Protein AF-A0A1S6KZL2-F1 (afdb_monomer_lite)

pLDDT: mean 76.46, std 13.98, range [41.81, 91.94]

Sequence (85 aa):
LSVPITTYCPEKDKALDLTFINAEEAFKSKKTSDLLRALVVYNLCSINFLVENNAKLMKLFRGLLGERLFVYFMKKTFYGHFVAG

Structure (mmCIF, N/CA/C/O backbone):
data_AF-A0A1S6KZL2-F1
#
_entry.id   AF-A0A1S6KZL2-F1
#
loop_
_atom_site.group_PDB
_atom_site.id
_atom_site.type_symbol
_atom_site.label_atom_id
_atom_site.label_alt_id
_atom_site.label_comp_id
_atom_site.label_asym_id
_atom_site.label_entity_id
_atom_site.label_seq_id
_atom_site.pdbx_PDB_ins_code
_atom_site.Cartn_x
_atom_site.Cartn_y
_atom_site.Cartn_z
_atom_site.occupancy
_atom_site.B_iso_or_equiv
_atom_site.auth_seq_id
_atom_site.auth_comp_id
_atom_site.auth_asym_id
_atom_site.auth_atom_id
_atom_site.pdbx_PDB_model_num
ATOM 1 N N . LEU A 1 1 ? 32.731 -7.951 -59.442 1.00 41.81 1 LEU A N 1
ATOM 2 C CA . LEU A 1 1 ? 32.355 -6.544 -59.194 1.00 41.81 1 LEU A CA 1
ATOM 3 C C . LEU A 1 1 ? 31.891 -6.453 -57.746 1.00 41.81 1 LEU A C 1
ATOM 5 O O . LEU A 1 1 ? 30.915 -7.095 -57.387 1.00 41.81 1 LEU A O 1
ATOM 9 N N . SER A 1 2 ? 32.677 -5.796 -56.905 1.00 51.25 2 SER A N 1
ATOM 10 C CA . SER A 1 2 ? 32.475 -5.635 -55.465 1.00 51.25 2 SER A CA 1
ATOM 11 C C . SER A 1 2 ? 31.436 -4.555 -55.167 1.00 51.25 2 SER A C 1
ATOM 13 O O . SER A 1 2 ? 31.636 -3.408 -55.560 1.00 51.25 2 SER A O 1
ATOM 15 N N . VAL A 1 3 ? 30.390 -4.892 -54.411 1.00 54.59 3 VAL A N 1
ATOM 16 C CA . VAL A 1 3 ? 29.584 -3.904 -53.680 1.00 54.59 3 VAL A CA 1
ATOM 17 C C . VAL A 1 3 ? 29.544 -4.341 -52.211 1.00 54.59 3 VAL A C 1
ATOM 19 O O . VAL A 1 3 ? 28.949 -5.376 -51.914 1.00 54.59 3 VAL A O 1
ATOM 22 N N . PRO A 1 4 ? 30.208 -3.619 -51.291 1.00 50.31 4 PRO A N 1
ATOM 23 C CA . PRO A 1 4 ? 30.123 -3.892 -49.865 1.00 50.31 4 PRO A CA 1
ATOM 24 C C . PRO A 1 4 ? 28.840 -3.257 -49.320 1.00 50.31 4 PRO A C 1
ATOM 26 O O . PRO A 1 4 ? 28.667 -2.042 -49.393 1.00 50.31 4 PRO A O 1
ATOM 29 N N . ILE A 1 5 ? 27.931 -4.064 -48.772 1.00 51.62 5 ILE A N 1
ATOM 30 C CA . ILE A 1 5 ? 26.787 -3.540 -48.019 1.00 51.62 5 ILE A CA 1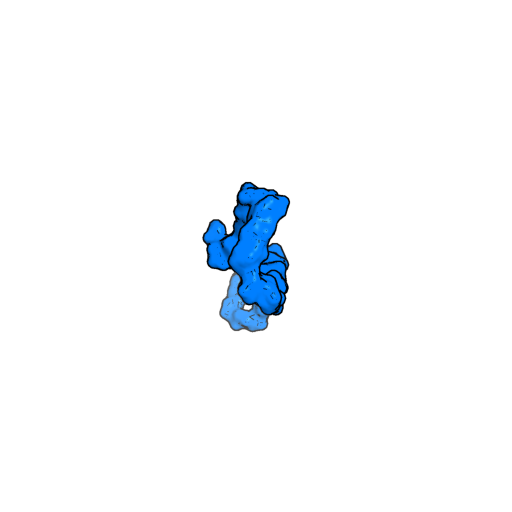
ATOM 31 C C . ILE A 1 5 ? 27.260 -3.300 -46.588 1.00 51.62 5 ILE A C 1
ATOM 33 O O . ILE A 1 5 ? 27.364 -4.217 -45.776 1.00 51.62 5 ILE A O 1
ATOM 37 N N . THR A 1 6 ? 27.585 -2.047 -46.294 1.00 55.31 6 THR A N 1
ATOM 38 C CA . THR A 1 6 ? 27.756 -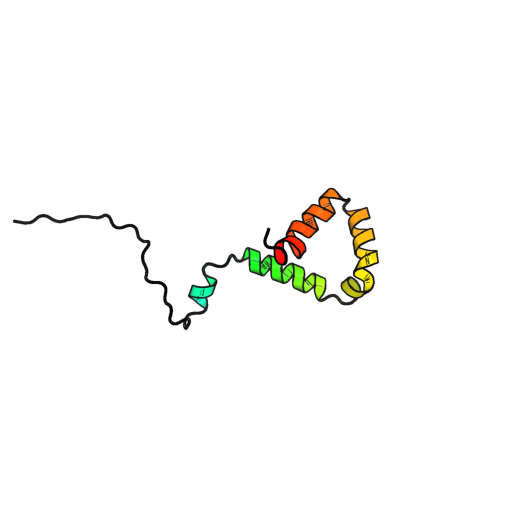1.553 -44.932 1.00 55.31 6 THR A CA 1
ATOM 39 C C . THR A 1 6 ? 26.383 -1.332 -44.291 1.00 55.31 6 THR A C 1
ATOM 41 O O . THR A 1 6 ? 25.554 -0.611 -44.838 1.00 55.31 6 THR A O 1
ATOM 44 N N . THR A 1 7 ? 26.200 -1.915 -43.103 1.00 59.56 7 THR A N 1
ATOM 45 C CA . THR A 1 7 ? 25.501 -1.344 -41.932 1.00 59.56 7 THR A CA 1
ATOM 46 C C . THR A 1 7 ? 24.078 -0.789 -42.105 1.00 59.56 7 THR A C 1
ATOM 48 O O . THR A 1 7 ? 23.914 0.378 -42.441 1.00 59.56 7 THR A O 1
ATOM 51 N N . TYR A 1 8 ? 23.073 -1.574 -41.693 1.00 49.59 8 TYR A N 1
ATOM 52 C CA . TYR A 1 8 ? 22.070 -1.192 -40.678 1.00 49.59 8 TYR A CA 1
ATOM 53 C C . TYR A 1 8 ? 21.192 -2.414 -40.353 1.00 49.59 8 TYR A C 1
ATOM 55 O O . TYR A 1 8 ? 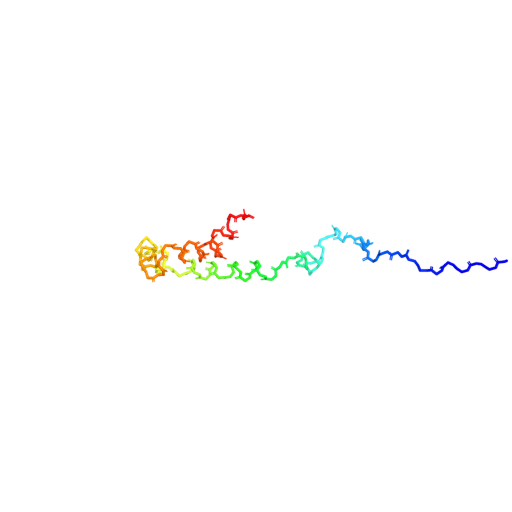20.422 -2.861 -41.196 1.00 49.59 8 TYR A O 1
ATOM 63 N N . CYS A 1 9 ? 21.279 -2.956 -39.137 1.00 48.25 9 CYS A N 1
ATOM 64 C CA . CYS A 1 9 ? 20.202 -3.779 -38.588 1.00 48.25 9 CYS A CA 1
ATOM 65 C C . CYS A 1 9 ? 20.081 -3.434 -37.100 1.00 48.25 9 CYS A C 1
ATOM 67 O O . CYS A 1 9 ? 21.089 -3.519 -36.393 1.00 48.25 9 CYS A O 1
ATOM 69 N N . PRO A 1 10 ? 18.918 -2.958 -36.624 1.00 44.88 10 PRO A N 1
ATOM 70 C CA . PRO A 1 10 ? 18.758 -2.587 -35.227 1.00 44.88 10 PRO A CA 1
ATOM 71 C C . PRO A 1 10 ? 18.998 -3.817 -34.344 1.00 44.88 10 PRO A C 1
ATOM 73 O O . PRO A 1 10 ? 18.460 -4.892 -34.594 1.00 44.88 10 PRO A O 1
ATOM 76 N N . GLU A 1 11 ? 19.820 -3.655 -33.312 1.00 54.25 11 GLU A N 1
ATOM 77 C CA . GLU A 1 11 ? 20.142 -4.664 -32.298 1.00 54.25 11 GLU A CA 1
ATOM 78 C C . GLU A 1 11 ? 18.913 -4.967 -31.416 1.00 54.25 11 GLU A C 1
ATOM 80 O O . GLU A 1 11 ? 18.852 -4.580 -30.251 1.00 54.25 11 GLU A O 1
ATOM 85 N N . LYS A 1 12 ? 17.872 -5.596 -31.975 1.00 47.50 12 LYS A N 1
ATOM 86 C CA . LYS A 1 12 ? 16.615 -5.838 -31.248 1.00 47.50 12 LYS A CA 1
ATOM 87 C C . LYS A 1 12 ? 16.001 -7.224 -31.443 1.00 47.50 12 LYS A C 1
ATOM 89 O O . LYS A 1 12 ? 14.863 -7.411 -31.053 1.00 47.50 12 LYS A O 1
ATOM 94 N N . ASP A 1 13 ? 16.745 -8.202 -31.949 1.00 48.53 13 ASP A N 1
ATOM 95 C CA . ASP A 1 13 ? 16.239 -9.573 -32.111 1.00 48.53 13 ASP A CA 1
ATOM 96 C C . ASP A 1 13 ? 17.261 -10.613 -31.621 1.00 48.53 13 ASP A C 1
ATOM 98 O O . ASP A 1 13 ? 17.650 -11.529 -32.344 1.00 48.53 13 ASP A O 1
ATOM 102 N N . LYS A 1 14 ? 17.732 -10.497 -30.370 1.00 59.81 14 LYS A N 1
ATOM 103 C CA . LYS A 1 14 ? 18.283 -11.684 -29.695 1.00 59.81 14 LYS A CA 1
ATOM 104 C C . LYS A 1 14 ? 17.092 -12.566 -29.329 1.00 59.81 14 LYS A C 1
ATOM 106 O O . LYS A 1 14 ? 16.250 -12.143 -28.539 1.00 59.81 14 LYS A O 1
ATOM 111 N N . ALA A 1 15 ? 16.994 -13.738 -29.956 1.00 65.19 15 ALA A N 1
ATOM 112 C CA . ALA A 1 15 ? 15.969 -14.736 -29.671 1.00 65.19 15 ALA A CA 1
ATOM 113 C C . ALA A 1 15 ? 15.856 -14.937 -28.152 1.00 65.19 15 ALA A C 1
ATOM 115 O O . ALA A 1 15 ? 16.855 -15.246 -27.504 1.00 65.19 15 ALA A O 1
ATOM 116 N N . LEU A 1 16 ? 14.667 -14.700 -27.589 1.00 65.81 16 LEU A N 1
ATOM 117 C CA . LEU A 1 16 ? 14.419 -14.931 -26.168 1.00 65.81 16 LEU A CA 1
ATOM 118 C C . LEU A 1 16 ? 14.725 -16.404 -25.868 1.00 65.81 16 LEU A C 1
ATOM 120 O O . LEU A 1 16 ? 14.170 -17.287 -26.524 1.00 65.81 16 LEU A O 1
ATOM 124 N N . ASP A 1 17 ? 15.598 -16.671 -24.899 1.00 67.69 17 ASP A N 1
ATOM 125 C CA . ASP A 1 17 ? 15.891 -18.032 -24.461 1.00 67.69 17 ASP A CA 1
ATOM 126 C C . ASP A 1 17 ? 14.672 -18.602 -23.711 1.00 67.69 17 ASP A C 1
ATOM 128 O O . ASP A 1 17 ? 14.420 -18.299 -22.545 1.00 67.69 17 ASP A O 1
ATOM 132 N N . LEU A 1 18 ? 13.873 -19.409 -24.414 1.00 71.00 18 LEU A N 1
ATOM 133 C CA . LEU A 1 18 ? 12.659 -20.043 -23.886 1.00 71.00 18 LEU A CA 1
ATOM 134 C C . LEU A 1 18 ? 12.948 -21.323 -23.096 1.00 71.00 18 LEU A C 1
ATOM 136 O O . LEU A 1 18 ? 12.016 -22.015 -22.696 1.00 71.00 18 LEU A O 1
ATOM 140 N N . THR A 1 19 ? 14.218 -21.677 -22.884 1.00 77.50 19 THR A N 1
ATOM 141 C CA . THR A 1 19 ? 14.559 -22.855 -22.081 1.00 77.50 19 THR A CA 1
ATOM 142 C C . THR A 1 19 ? 14.302 -22.629 -20.587 1.00 77.50 19 THR A C 1
ATOM 144 O O . THR A 1 19 ? 14.247 -23.598 -19.834 1.00 77.50 19 THR A O 1
ATOM 147 N N . PHE A 1 20 ? 14.105 -21.372 -20.151 1.00 67.88 20 PHE A N 1
ATOM 148 C CA . PHE A 1 20 ? 13.914 -20.959 -18.748 1.00 67.88 20 PHE A CA 1
ATOM 149 C C . PHE A 1 20 ? 15.042 -21.411 -17.798 1.00 67.88 20 PHE A C 1
ATOM 151 O O . PHE A 1 20 ? 14.891 -21.343 -16.579 1.00 67.88 20 PHE A O 1
ATOM 158 N N . ILE A 1 21 ? 16.186 -21.846 -18.341 1.00 75.50 21 ILE A N 1
ATOM 159 C CA . ILE A 1 21 ? 17.345 -22.317 -17.570 1.00 75.50 21 ILE A CA 1
ATOM 160 C C . ILE A 1 21 ? 18.070 -21.127 -16.922 1.00 75.50 21 ILE A C 1
ATOM 162 O O . ILE A 1 21 ? 18.589 -21.235 -15.811 1.00 75.50 21 ILE A O 1
ATOM 166 N N . ASN A 1 22 ? 18.062 -19.966 -17.583 1.00 74.06 22 ASN A N 1
ATOM 167 C CA . ASN A 1 22 ? 18.681 -18.742 -17.085 1.00 74.06 22 ASN A CA 1
ATOM 168 C C . ASN A 1 22 ? 17.697 -17.870 -16.299 1.00 74.06 22 ASN A C 1
ATOM 170 O O . ASN A 1 22 ? 17.001 -17.015 -16.850 1.00 74.06 22 ASN A O 1
ATOM 174 N N . ALA A 1 23 ? 17.700 -18.030 -14.974 1.00 74.88 23 ALA A N 1
ATOM 175 C CA . ALA A 1 23 ? 16.941 -17.157 -14.080 1.00 74.88 23 ALA A CA 1
ATOM 176 C C . ALA A 1 23 ? 17.386 -15.684 -14.188 1.00 74.88 23 ALA A C 1
ATOM 178 O O . ALA A 1 23 ? 16.556 -14.782 -14.092 1.00 74.88 23 ALA A O 1
ATOM 179 N N . GLU A 1 24 ? 18.674 -15.424 -14.434 1.00 76.31 24 GLU A N 1
ATOM 180 C CA . GLU A 1 24 ? 19.210 -14.065 -14.579 1.00 76.31 24 GLU A CA 1
ATOM 181 C C . GLU A 1 24 ? 18.548 -13.299 -15.735 1.00 76.31 24 GLU A C 1
ATOM 183 O O . GLU A 1 24 ? 18.120 -12.157 -15.553 1.00 76.31 24 GLU A O 1
ATOM 188 N N . GLU A 1 25 ? 18.379 -13.935 -16.898 1.00 72.38 25 GLU A N 1
ATOM 189 C CA . GLU A 1 25 ? 17.719 -13.309 -18.048 1.00 72.38 25 GLU A CA 1
ATOM 190 C C . GLU A 1 25 ? 16.221 -13.078 -17.800 1.00 72.38 25 GLU A C 1
ATOM 192 O O . GLU A 1 25 ? 15.696 -12.026 -18.169 1.00 72.38 25 GLU A O 1
ATOM 197 N N . ALA A 1 26 ? 15.554 -13.991 -17.086 1.00 72.25 26 ALA A N 1
ATOM 198 C CA . ALA A 1 26 ? 14.145 -13.855 -16.714 1.00 72.25 26 ALA A CA 1
ATOM 199 C C . ALA A 1 26 ? 13.880 -12.692 -15.733 1.00 72.25 26 ALA A C 1
ATOM 201 O O . ALA A 1 26 ? 12.811 -12.077 -15.767 1.00 72.25 26 ALA A O 1
ATOM 202 N N . PHE A 1 27 ? 14.844 -12.356 -14.866 1.00 72.38 27 PHE A N 1
ATOM 203 C CA . PHE A 1 27 ? 14.733 -11.227 -13.932 1.00 72.38 27 PHE A CA 1
ATOM 204 C C . PHE A 1 27 ? 15.280 -9.907 -14.486 1.00 72.38 27 PHE A C 1
ATOM 206 O O . PHE A 1 27 ? 14.945 -8.850 -13.948 1.00 72.38 27 PHE A O 1
ATOM 213 N N . LYS A 1 28 ? 16.046 -9.931 -15.584 1.00 72.38 28 LYS A N 1
ATOM 214 C CA . LYS A 1 28 ? 16.644 -8.741 -16.214 1.00 72.38 28 LYS A CA 1
ATOM 215 C C . LYS A 1 28 ? 15.610 -7.701 -16.656 1.00 72.38 28 LYS A C 1
ATOM 217 O O . LYS A 1 28 ? 15.877 -6.503 -16.622 1.00 72.38 28 LYS A O 1
ATOM 222 N N . SER A 1 29 ? 14.415 -8.145 -17.045 1.00 70.38 29 SER A N 1
ATOM 223 C CA . SER A 1 29 ? 13.296 -7.279 -17.437 1.00 70.38 29 SER A CA 1
ATOM 224 C C . SER A 1 29 ? 12.445 -6.789 -16.260 1.00 70.38 29 SER A C 1
ATOM 226 O O . SER A 1 29 ? 11.549 -5.965 -16.461 1.00 70.38 29 SER A O 1
ATOM 228 N N . LYS A 1 30 ? 12.685 -7.269 -15.031 1.00 72.06 30 LYS A N 1
ATOM 229 C CA . LYS A 1 30 ? 11.928 -6.855 -13.846 1.00 72.06 30 LYS A CA 1
ATOM 230 C C . LYS A 1 30 ? 12.638 -5.709 -13.140 1.00 72.06 30 LYS A C 1
ATOM 232 O O . LYS A 1 30 ? 13.840 -5.744 -12.900 1.00 72.06 30 LYS A O 1
ATOM 237 N N . LYS A 1 31 ? 11.890 -4.669 -12.780 1.00 80.19 31 LYS A N 1
ATOM 238 C CA . LYS A 1 31 ? 12.478 -3.500 -12.124 1.00 80.19 31 LYS A CA 1
ATOM 239 C C . LYS A 1 31 ? 12.850 -3.844 -10.683 1.00 80.19 31 LYS A C 1
ATOM 241 O O . LYS A 1 31 ? 12.019 -4.333 -9.918 1.00 80.19 31 LYS A O 1
ATOM 246 N N . THR A 1 32 ? 14.061 -3.480 -10.267 1.00 84.44 32 THR A N 1
ATOM 247 C CA . THR A 1 32 ? 14.515 -3.571 -8.866 1.00 84.44 32 THR A CA 1
ATOM 248 C C . THR A 1 32 ? 13.607 -2.787 -7.917 1.00 84.44 32 THR A C 1
ATOM 250 O O . THR A 1 32 ? 13.462 -3.148 -6.753 1.00 84.44 32 THR A O 1
ATOM 253 N N . SER A 1 33 ? 12.926 -1.754 -8.422 1.00 80.00 33 SER A N 1
ATOM 254 C CA . SER A 1 33 ? 11.922 -0.996 -7.672 1.00 80.00 33 SER A CA 1
ATOM 255 C C . SER A 1 33 ? 10.716 -1.837 -7.249 1.00 80.00 33 SER A C 1
ATOM 257 O O . SER A 1 33 ? 10.158 -1.588 -6.184 1.00 80.00 33 SER A O 1
ATOM 259 N N . ASP A 1 34 ? 10.315 -2.837 -8.040 1.00 81.69 34 ASP A N 1
ATOM 260 C CA . ASP A 1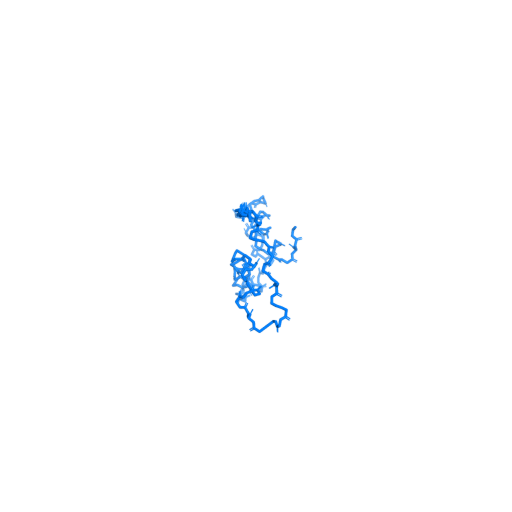 34 ? 9.214 -3.732 -7.670 1.00 81.69 34 ASP A CA 1
ATOM 261 C C . ASP A 1 34 ? 9.624 -4.675 -6.540 1.00 81.69 34 ASP A C 1
ATOM 263 O O . ASP A 1 34 ? 8.825 -4.945 -5.646 1.00 81.69 34 ASP A O 1
ATOM 267 N N . LEU A 1 35 ? 10.884 -5.121 -6.541 1.00 86.62 35 LEU A N 1
ATOM 268 C CA . LEU A 1 35 ? 11.448 -5.918 -5.454 1.00 86.62 35 LEU A CA 1
ATOM 269 C C . LEU A 1 35 ? 11.592 -5.091 -4.172 1.00 86.62 35 LEU A C 1
ATOM 271 O O . LEU A 1 35 ? 11.205 -5.543 -3.099 1.00 86.62 35 LEU A O 1
ATOM 275 N N . LEU A 1 36 ? 12.089 -3.857 -4.280 1.00 87.69 36 LEU A N 1
ATOM 276 C CA . LEU A 1 36 ? 12.201 -2.948 -3.142 1.00 87.69 36 LEU A CA 1
ATOM 277 C C . LEU A 1 36 ? 10.827 -2.655 -2.522 1.00 87.69 36 LEU A C 1
ATOM 279 O O . LEU A 1 36 ? 10.667 -2.734 -1.307 1.00 87.69 36 LEU A O 1
ATOM 283 N N . ARG A 1 37 ? 9.816 -2.365 -3.351 1.00 85.88 37 ARG A N 1
ATOM 284 C CA . ARG A 1 37 ? 8.438 -2.146 -2.891 1.00 85.88 37 ARG A CA 1
ATOM 285 C C . ARG A 1 37 ? 7.880 -3.394 -2.198 1.00 85.88 37 ARG A C 1
ATOM 287 O O . ARG A 1 37 ? 7.224 -3.257 -1.167 1.00 85.88 37 ARG A O 1
ATOM 294 N N . ALA A 1 38 ? 8.171 -4.588 -2.721 1.00 86.75 38 ALA A N 1
ATOM 295 C CA . ALA A 1 38 ? 7.824 -5.865 -2.090 1.00 86.75 38 ALA A CA 1
ATOM 296 C C . ALA A 1 38 ? 8.462 -6.046 -0.722 1.00 86.75 38 ALA A C 1
ATOM 298 O O . ALA A 1 38 ? 7.767 -6.369 0.238 1.00 86.75 38 ALA A O 1
ATOM 299 N N . LEU A 1 39 ? 9.756 -5.760 -0.611 1.00 90.06 39 LEU A N 1
ATOM 300 C CA . LEU A 1 39 ? 10.481 -5.848 0.649 1.00 90.06 39 LEU A CA 1
ATOM 301 C C . LEU A 1 39 ? 9.931 -4.877 1.692 1.00 90.06 39 LEU A C 1
ATOM 303 O O . LEU A 1 39 ? 9.769 -5.261 2.846 1.00 90.06 39 LEU A O 1
ATOM 307 N N . VAL A 1 40 ? 9.600 -3.643 1.310 1.00 88.88 40 VAL A N 1
ATOM 308 C CA . VAL A 1 40 ? 9.018 -2.660 2.238 1.00 88.88 40 VAL A CA 1
ATOM 309 C C . VAL A 1 40 ? 7.669 -3.142 2.774 1.00 88.88 40 VAL A C 1
ATOM 311 O O . VAL A 1 40 ? 7.456 -3.149 3.984 1.00 88.88 40 VAL A O 1
ATOM 314 N N . VAL A 1 41 ? 6.771 -3.582 1.889 1.00 87.69 41 VAL A N 1
ATOM 315 C CA . VAL A 1 41 ? 5.450 -4.102 2.275 1.00 87.69 41 VAL A CA 1
ATOM 316 C C . VAL A 1 41 ? 5.580 -5.343 3.158 1.00 87.69 41 VAL A C 1
ATOM 318 O O . VAL A 1 41 ? 4.932 -5.422 4.198 1.00 87.69 41 VAL A O 1
ATOM 321 N N . TYR A 1 42 ? 6.456 -6.275 2.779 1.00 89.50 42 TYR A N 1
ATOM 322 C CA . TYR A 1 42 ? 6.728 -7.490 3.540 1.00 89.50 42 TYR A CA 1
ATOM 323 C C . TYR A 1 42 ? 7.222 -7.179 4.955 1.00 89.50 42 TYR A C 1
ATOM 325 O O . TYR A 1 42 ? 6.662 -7.692 5.918 1.00 89.50 42 TYR A O 1
ATOM 333 N N . ASN A 1 43 ? 8.211 -6.292 5.103 1.00 88.62 43 ASN A N 1
ATOM 334 C CA . ASN A 1 43 ? 8.731 -5.921 6.420 1.00 88.62 43 ASN A CA 1
ATOM 335 C C . ASN A 1 43 ? 7.661 -5.252 7.291 1.00 88.62 43 ASN A C 1
ATOM 337 O O . ASN A 1 43 ? 7.557 -5.570 8.470 1.00 88.62 43 ASN A O 1
ATOM 341 N N . LEU A 1 44 ? 6.827 -4.376 6.721 1.00 83.75 44 LEU A N 1
ATOM 342 C CA . LEU A 1 44 ? 5.733 -3.742 7.463 1.00 83.75 44 LEU A CA 1
ATOM 343 C C . LEU A 1 44 ? 4.679 -4.760 7.926 1.00 83.75 44 LEU A C 1
ATOM 345 O O . LEU A 1 44 ? 4.210 -4.683 9.058 1.00 83.75 44 LEU A O 1
ATOM 349 N N . CYS A 1 45 ? 4.331 -5.731 7.079 1.00 82.50 45 CYS A N 1
ATOM 350 C CA . CYS A 1 45 ? 3.401 -6.806 7.431 1.00 82.50 45 CYS A CA 1
ATOM 351 C C . CYS A 1 45 ? 4.014 -7.880 8.340 1.00 82.50 45 CYS A C 1
ATOM 353 O O . CYS A 1 45 ? 3.277 -8.591 9.010 1.00 82.50 45 CYS A O 1
ATOM 355 N N . SER A 1 46 ? 5.338 -8.015 8.381 1.00 88.75 46 SER A N 1
ATOM 356 C CA . SER A 1 46 ? 6.011 -9.003 9.229 1.00 88.75 46 SER A CA 1
ATOM 357 C C . SER A 1 46 ? 6.061 -8.589 10.706 1.00 88.75 46 SER A C 1
ATOM 359 O O . SER A 1 46 ? 6.439 -9.396 11.556 1.00 88.75 46 SER A O 1
ATOM 361 N N . ILE A 1 47 ? 5.705 -7.345 11.037 1.00 89.38 47 ILE A N 1
ATOM 362 C CA . ILE A 1 47 ? 5.677 -6.855 12.417 1.00 89.38 47 ILE A CA 1
ATOM 363 C C . ILE A 1 47 ? 4.313 -7.198 13.028 1.00 89.38 47 ILE A C 1
ATOM 365 O O . ILE A 1 47 ? 3.334 -6.483 12.814 1.00 89.38 47 ILE A O 1
ATOM 369 N N . ASN A 1 48 ? 4.253 -8.264 13.834 1.00 83.25 48 ASN A N 1
ATOM 370 C CA . ASN A 1 48 ? 3.007 -8.746 14.453 1.00 83.25 48 ASN A CA 1
ATOM 371 C C . ASN A 1 48 ? 2.254 -7.646 15.215 1.00 83.25 48 ASN A C 1
ATOM 373 O O . ASN A 1 48 ? 1.067 -7.453 14.990 1.00 83.25 48 ASN A O 1
ATOM 377 N N . PHE A 1 49 ? 2.951 -6.829 16.013 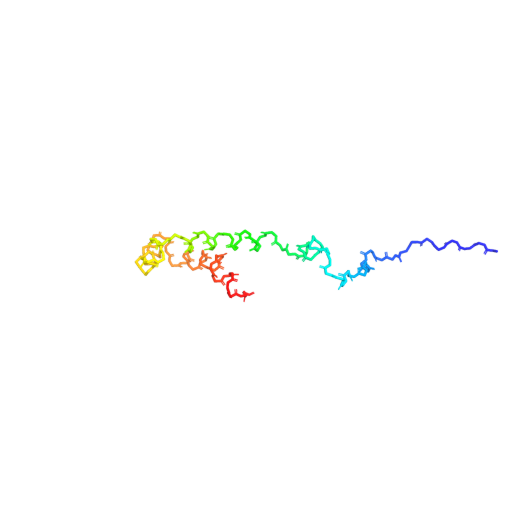1.00 82.06 49 PHE A N 1
ATOM 378 C CA . PHE A 1 49 ? 2.332 -5.710 16.737 1.00 82.06 49 PHE A CA 1
ATOM 379 C C . PHE A 1 49 ? 1.631 -4.699 15.809 1.00 82.06 49 PHE A C 1
ATOM 381 O O . PHE A 1 49 ? 0.568 -4.171 16.144 1.00 82.06 49 PHE A O 1
ATOM 388 N N . LEU A 1 50 ? 2.221 -4.447 14.635 1.00 81.75 50 LEU A N 1
ATOM 389 C CA . LEU A 1 50 ? 1.716 -3.523 13.620 1.00 81.75 50 LEU A CA 1
ATOM 390 C C . LEU A 1 50 ? 0.446 -4.071 12.957 1.00 81.75 50 LEU A C 1
ATOM 392 O O . LEU A 1 50 ? -0.491 -3.319 12.692 1.00 81.75 50 LEU A O 1
ATOM 396 N N . VAL A 1 51 ? 0.423 -5.383 12.707 1.00 82.06 51 VAL A N 1
ATOM 397 C CA . VAL A 1 51 ? -0.691 -6.093 12.068 1.00 82.06 51 VAL A CA 1
ATOM 398 C C . VAL A 1 51 ? -1.844 -6.316 13.043 1.00 82.06 51 VAL A C 1
ATOM 400 O O . VAL A 1 51 ? -2.985 -6.005 12.710 1.00 82.06 51 VAL A O 1
ATOM 403 N N . GLU A 1 52 ? -1.559 -6.770 14.261 1.00 86.56 52 GLU A N 1
ATOM 404 C CA . GLU A 1 52 ? -2.557 -7.018 15.309 1.00 86.56 52 GLU A CA 1
ATOM 405 C C . GLU A 1 52 ? -3.282 -5.734 15.737 1.00 86.56 52 GLU A C 1
ATOM 407 O O . GLU A 1 52 ? -4.471 -5.758 16.045 1.00 86.56 52 GLU A O 1
ATOM 412 N N . ASN A 1 53 ? -2.592 -4.588 15.705 1.00 88.00 53 ASN A N 1
ATOM 413 C CA . ASN A 1 53 ? -3.162 -3.278 16.036 1.00 88.00 53 ASN A CA 1
ATOM 414 C C . ASN A 1 53 ? -3.414 -2.399 14.802 1.00 88.00 53 ASN A C 1
ATOM 416 O O . ASN A 1 53 ? -3.547 -1.174 14.933 1.00 88.00 53 ASN A O 1
ATOM 420 N N . ASN A 1 54 ? -3.503 -2.994 13.606 1.00 83.38 54 ASN A N 1
ATOM 421 C CA . ASN A 1 54 ? -3.550 -2.259 12.342 1.00 83.38 54 ASN A CA 1
ATOM 422 C C . ASN A 1 54 ? -4.638 -1.172 12.314 1.00 83.38 54 ASN A C 1
ATOM 424 O O . ASN A 1 54 ? -4.382 -0.064 11.861 1.00 83.38 54 ASN A O 1
ATOM 428 N N . ALA A 1 55 ? -5.826 -1.421 12.863 1.00 84.12 55 ALA A N 1
ATOM 429 C CA . ALA A 1 55 ? -6.937 -0.479 12.836 1.00 84.12 55 ALA A CA 1
ATOM 430 C C . ALA A 1 55 ? -6.652 0.788 13.660 1.00 84.12 55 ALA A C 1
ATOM 432 O O . ALA A 1 55 ? -6.996 1.896 13.240 1.00 84.12 55 ALA A O 1
ATOM 433 N N . LYS A 1 56 ? -6.002 0.644 14.823 1.00 88.12 56 LYS A N 1
ATOM 434 C CA . LYS A 1 56 ? -5.569 1.784 15.647 1.00 88.12 56 LYS A CA 1
ATOM 435 C C . LYS A 1 56 ? -4.415 2.515 14.985 1.00 88.12 56 LYS A C 1
ATOM 437 O O . LYS A 1 56 ? -4.451 3.741 14.896 1.00 88.12 56 LYS A O 1
ATOM 442 N N . LEU A 1 57 ? -3.430 1.774 14.484 1.00 87.19 57 LEU A N 1
ATOM 443 C CA . LEU A 1 57 ? -2.272 2.371 13.841 1.00 87.19 57 LEU A CA 1
ATOM 444 C C . LEU A 1 57 ? -2.672 3.138 12.584 1.00 87.19 57 LEU A C 1
ATOM 446 O O . LEU A 1 57 ? -2.236 4.262 12.419 1.00 87.19 57 LEU A O 1
ATOM 450 N N . MET A 1 58 ? -3.561 2.601 11.751 1.00 86.19 58 MET A N 1
ATOM 451 C CA . MET A 1 58 ? -4.057 3.269 10.545 1.00 86.19 58 MET A CA 1
ATOM 452 C C . MET A 1 58 ? -4.764 4.586 10.872 1.00 86.19 58 MET A C 1
ATOM 454 O O . MET A 1 58 ? -4.581 5.570 10.158 1.00 86.19 58 MET A O 1
ATOM 458 N N . LYS A 1 59 ? -5.532 4.641 11.969 1.00 88.12 59 LYS A N 1
ATOM 459 C CA . LYS A 1 59 ? -6.146 5.889 12.453 1.00 88.12 59 LYS A CA 1
ATOM 460 C C . LYS A 1 59 ? -5.097 6.881 12.955 1.00 88.12 59 LYS A C 1
ATOM 462 O O . LYS A 1 59 ? -5.168 8.053 12.598 1.00 88.12 59 LYS A O 1
ATOM 467 N N . LEU A 1 60 ? -4.111 6.413 13.723 1.00 88.81 60 LEU A N 1
ATOM 468 C CA . LEU A 1 60 ? -3.007 7.237 14.220 1.00 88.81 60 LEU A CA 1
ATOM 469 C C . LEU A 1 60 ? -2.162 7.794 13.065 1.00 88.81 60 LEU A C 1
ATOM 471 O O . LEU A 1 60 ? -1.928 8.992 12.998 1.00 88.81 60 LEU A O 1
ATOM 475 N N . PHE A 1 61 ? -1.761 6.941 12.122 1.00 85.31 61 PHE A N 1
ATOM 476 C CA . PHE A 1 61 ? -0.979 7.300 10.940 1.00 85.31 61 PHE A CA 1
ATOM 477 C C . PHE A 1 61 ? -1.735 8.284 10.052 1.00 85.31 61 PHE A C 1
ATOM 479 O O . PHE A 1 61 ? -1.163 9.269 9.600 1.00 85.31 61 PHE A O 1
ATOM 486 N N . ARG A 1 62 ? -3.035 8.058 9.833 1.00 87.50 62 ARG A N 1
ATOM 487 C CA . ARG A 1 62 ? -3.889 8.991 9.091 1.00 87.50 62 ARG A CA 1
ATOM 488 C C . ARG A 1 62 ? -4.034 10.334 9.807 1.00 87.50 62 ARG A C 1
ATOM 490 O O . ARG A 1 62 ? -4.071 11.355 9.131 1.00 87.50 62 ARG A O 1
ATOM 497 N N . GLY A 1 63 ? -4.098 10.342 11.138 1.00 89.88 63 GLY A N 1
ATOM 498 C CA . GLY A 1 63 ? -4.115 11.568 11.938 1.00 89.88 63 GLY A CA 1
ATOM 499 C C . GLY A 1 63 ? -2.775 12.309 11.938 1.00 89.88 63 GLY A C 1
ATOM 500 O O . GLY A 1 63 ? -2.763 13.532 11.881 1.00 89.88 63 GLY A O 1
ATOM 501 N N . LEU A 1 64 ? -1.658 11.575 11.947 1.00 90.50 64 LEU A N 1
ATOM 502 C CA . LEU A 1 64 ? -0.305 12.131 12.013 1.00 90.50 64 LEU A CA 1
ATOM 503 C C . LEU A 1 64 ? 0.193 12.640 10.652 1.00 90.50 64 LEU A C 1
ATOM 505 O O . LEU A 1 64 ? 0.691 13.756 10.561 1.00 90.50 64 LEU A O 1
ATOM 509 N N . LEU A 1 65 ? 0.058 11.838 9.589 1.00 87.56 65 LEU A N 1
ATOM 510 C CA . LEU A 1 65 ? 0.454 12.230 8.229 1.00 87.56 65 LEU A CA 1
ATOM 511 C C . LEU A 1 65 ? -0.610 13.087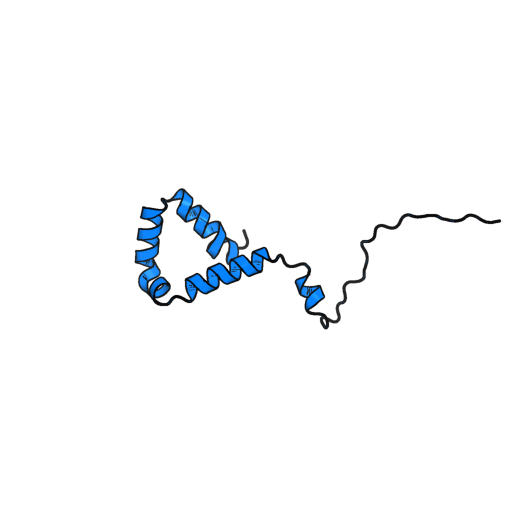 7.527 1.00 87.56 65 LEU A C 1
ATOM 513 O O . LEU A 1 65 ? -0.309 13.766 6.546 1.00 87.56 65 LEU A O 1
ATOM 517 N N . GLY A 1 66 ? -1.860 13.032 7.986 1.00 91.94 66 GLY A N 1
ATOM 518 C CA . GLY A 1 66 ? -3.002 13.602 7.281 1.00 91.94 66 GLY A CA 1
ATOM 519 C C . GLY A 1 66 ? -3.473 12.732 6.109 1.00 91.94 66 GLY A C 1
ATOM 520 O O . GLY A 1 66 ? -2.763 11.868 5.591 1.00 91.94 66 GLY A O 1
ATOM 521 N N . GLU A 1 67 ? -4.702 12.972 5.654 1.00 88.50 67 GLU A N 1
ATOM 522 C CA . GLU A 1 67 ? -5.391 12.111 4.685 1.00 88.50 67 GLU A CA 1
ATOM 523 C C . GLU A 1 67 ? -4.683 12.005 3.327 1.00 88.50 67 GLU A C 1
ATOM 525 O O . GLU A 1 67 ? -4.507 10.904 2.805 1.00 88.50 67 GLU A O 1
ATOM 530 N N . ARG A 1 68 ? -4.223 13.126 2.763 1.00 89.19 68 ARG A N 1
ATOM 531 C CA . ARG A 1 68 ? -3.590 13.138 1.433 1.00 89.19 68 ARG A CA 1
ATOM 532 C C . ARG A 1 68 ? -2.260 12.389 1.418 1.00 89.19 68 ARG A C 1
ATOM 534 O O . ARG A 1 68 ? -2.014 11.593 0.513 1.00 89.19 68 ARG A O 1
ATOM 541 N N . LEU A 1 69 ? -1.424 12.626 2.427 1.00 89.88 69 LEU A N 1
ATOM 542 C CA . LEU A 1 69 ? -0.106 12.007 2.524 1.00 89.88 69 LEU A CA 1
ATOM 543 C C . LEU A 1 69 ? -0.224 10.526 2.896 1.00 89.88 69 LEU A C 1
ATOM 545 O O . LEU A 1 69 ? 0.469 9.696 2.313 1.00 89.88 69 LEU A O 1
ATOM 549 N N . PHE A 1 70 ? -1.168 10.184 3.776 1.00 89.00 70 PHE A N 1
ATOM 550 C CA . PHE A 1 70 ? -1.505 8.801 4.090 1.00 89.00 70 PHE A CA 1
ATOM 551 C C . PHE A 1 70 ? -1.954 8.028 2.842 1.00 89.00 70 PHE A C 1
ATOM 553 O O . PHE A 1 70 ? -1.422 6.959 2.548 1.00 89.00 70 PHE A O 1
ATOM 560 N N . VAL A 1 71 ? -2.888 8.576 2.056 1.00 88.50 71 VAL A N 1
ATOM 561 C CA . VAL A 1 71 ? -3.359 7.937 0.816 1.00 88.50 71 VAL A CA 1
ATOM 562 C C . VAL A 1 71 ? -2.224 7.798 -0.199 1.00 88.50 71 VAL A C 1
ATOM 564 O O . VAL A 1 71 ? -2.088 6.741 -0.814 1.00 88.50 71 VAL A O 1
ATOM 567 N N . TYR A 1 72 ? -1.385 8.822 -0.361 1.00 90.25 72 TYR A N 1
ATOM 568 C CA . TYR A 1 72 ? -0.219 8.754 -1.241 1.00 90.25 72 TYR A CA 1
ATOM 569 C C . TYR A 1 72 ? 0.770 7.659 -0.810 1.00 90.25 72 TYR A C 1
ATOM 571 O O . TYR A 1 72 ? 1.192 6.845 -1.634 1.00 90.25 72 TYR A O 1
ATOM 579 N N . PHE A 1 73 ? 1.092 7.589 0.483 1.00 87.94 73 PHE A N 1
ATOM 580 C CA . PHE A 1 73 ? 1.989 6.579 1.041 1.00 87.94 73 PHE A CA 1
ATOM 581 C C . PHE A 1 73 ? 1.446 5.162 0.835 1.00 87.94 73 PHE A C 1
ATOM 583 O O . PHE A 1 73 ? 2.157 4.286 0.340 1.00 87.94 73 PHE A O 1
ATOM 590 N N . MET A 1 74 ? 0.164 4.947 1.139 1.00 87.69 74 MET A N 1
ATOM 591 C CA . MET A 1 74 ? -0.492 3.655 0.941 1.00 87.69 74 MET A CA 1
ATOM 592 C C . MET A 1 74 ? -0.543 3.265 -0.543 1.00 87.69 74 MET A C 1
ATOM 594 O O . MET A 1 74 ? -0.350 2.097 -0.870 1.00 87.69 74 MET A O 1
ATOM 598 N N . LYS A 1 75 ? -0.724 4.230 -1.459 1.00 86.75 75 LYS A N 1
ATOM 599 C CA . LYS A 1 75 ? -0.630 4.010 -2.915 1.00 86.75 75 LYS A CA 1
ATOM 600 C C . LYS A 1 75 ? 0.767 3.610 -3.376 1.00 86.75 75 LYS A C 1
ATOM 602 O O . LYS A 1 75 ? 0.882 2.791 -4.276 1.00 86.75 75 LYS A O 1
ATOM 607 N N . LYS A 1 76 ? 1.826 4.147 -2.773 1.00 86.31 76 LYS A N 1
ATOM 608 C CA . LYS A 1 76 ? 3.213 3.799 -3.128 1.00 86.31 76 LYS A CA 1
ATOM 609 C C . LYS A 1 76 ? 3.704 2.492 -2.501 1.00 86.31 76 LYS A C 1
ATOM 611 O O . LYS A 1 76 ? 4.653 1.909 -3.018 1.00 86.31 76 LYS A O 1
ATOM 616 N N . THR A 1 77 ? 3.076 2.042 -1.418 1.00 86.31 77 THR A N 1
ATOM 617 C CA . THR A 1 77 ? 3.442 0.816 -0.696 1.00 86.31 77 THR A CA 1
ATOM 618 C C . THR A 1 77 ? 2.451 -0.308 -0.995 1.00 86.31 77 THR A C 1
ATOM 620 O O . THR A 1 77 ? 2.604 -0.993 -2.002 1.00 86.31 77 THR A O 1
ATOM 623 N N . PHE A 1 78 ? 1.433 -0.488 -0.152 1.00 81.62 78 PHE A N 1
ATOM 624 C CA . PHE A 1 78 ? 0.509 -1.620 -0.184 1.00 81.62 78 PHE A CA 1
ATOM 625 C C . PHE A 1 78 ? -0.377 -1.626 -1.428 1.00 81.62 78 PHE A C 1
ATOM 627 O O . PHE A 1 78 ? -0.430 -2.625 -2.143 1.00 81.62 78 PHE A O 1
ATOM 634 N N . TYR A 1 79 ? -1.053 -0.514 -1.726 1.00 82.62 79 TYR A N 1
ATOM 635 C CA . TYR A 1 79 ? -2.021 -0.497 -2.820 1.00 82.62 79 TYR A CA 1
ATOM 636 C C . TYR A 1 79 ? -1.331 -0.592 -4.172 1.00 82.62 79 TYR A C 1
ATOM 638 O O . TYR A 1 79 ? -1.743 -1.419 -4.959 1.00 82.62 79 TYR A O 1
ATOM 646 N N . GLY A 1 80 ? -0.233 0.125 -4.419 1.00 76.88 80 GLY A N 1
ATOM 647 C CA . GLY A 1 80 ? 0.524 -0.015 -5.671 1.00 76.88 80 GLY A CA 1
ATOM 648 C C . GLY A 1 80 ? 1.301 -1.328 -5.797 1.00 76.88 80 GLY A C 1
ATOM 649 O O . GLY A 1 80 ? 1.878 -1.591 -6.849 1.00 76.88 80 GLY A O 1
ATOM 650 N N . HIS A 1 81 ? 1.363 -2.138 -4.732 1.00 77.44 81 HIS A N 1
ATOM 651 C CA . HIS A 1 81 ? 1.921 -3.484 -4.792 1.00 77.44 81 HIS A CA 1
ATOM 652 C C . HIS A 1 81 ? 0.907 -4.537 -5.186 1.00 77.44 81 HIS A C 1
ATOM 654 O O . HIS A 1 81 ? 1.200 -5.381 -6.032 1.00 77.44 81 HIS A O 1
ATOM 660 N N . PHE A 1 82 ? -0.231 -4.544 -4.506 1.00 71.75 82 PHE A N 1
ATOM 661 C CA . PHE A 1 82 ? -1.231 -5.594 -4.662 1.00 71.75 82 PHE A CA 1
ATOM 662 C C . PHE A 1 82 ? -2.275 -5.242 -5.712 1.00 71.75 82 PHE A C 1
ATOM 664 O O . PHE A 1 82 ? -2.785 -6.124 -6.395 1.00 71.75 82 PHE A O 1
ATOM 671 N N . VAL A 1 83 ? -2.558 -3.954 -5.875 1.00 66.81 83 VAL A N 1
ATOM 672 C CA . VAL A 1 83 ? -3.345 -3.432 -6.980 1.00 66.81 83 VAL A CA 1
ATOM 673 C C . VAL A 1 83 ? -2.320 -2.992 -8.013 1.00 66.81 83 VAL A C 1
ATOM 675 O O . VAL A 1 83 ? -1.601 -2.018 -7.794 1.00 66.81 83 VAL A O 1
ATOM 678 N N . ALA A 1 84 ? -2.185 -3.747 -9.103 1.00 52.94 84 ALA A N 1
ATOM 679 C CA . ALA A 1 84 ? -1.550 -3.214 -10.300 1.00 52.94 84 ALA A CA 1
ATOM 680 C C . ALA A 1 84 ? -2.272 -1.895 -10.610 1.00 52.94 84 ALA A C 1
ATOM 682 O O . ALA A 1 84 ? -3.453 -1.908 -10.951 1.00 52.94 84 ALA A O 1
ATOM 683 N N . GLY A 1 85 ? -1.619 -0.774 -10.309 1.00 49.03 85 GLY A N 1
ATOM 684 C CA . GLY A 1 85 ? -2.108 0.539 -10.703 1.00 49.03 85 GLY A CA 1
ATOM 685 C C . GLY A 1 85 ? -2.084 0.649 -12.212 1.00 49.03 85 GLY A C 1
ATOM 686 O O . GLY A 1 85 ? -1.092 0.161 -12.801 1.00 49.03 85 GLY A O 1
#

Secondary structure (DSSP, 8-state):
----------S------TT---HHHHHHTS-HHHHHHHHHHHHHHT-HHHHHTHHHHHHHHHHHH-HHHHHHHHIIIIIHHHS--

Radius of gyration: 23.29 Å; chains: 1; bounding box: 39×36×76 Å

Organism: Nilaparvata lugens (NCBI:txid108931)

InterPro domains:
  IPR015659 Proline oxidase family [PTHR13914] (14-85)

Foldseek 3Di:
DDDDDDDDDPPDDPPPPPPCPDPPSVCVPPDVLLVVLVVVQCVQCVPPVCPVCVVVVLVVCCVVCPPVRSVVVCCSHVCVNVPVD